Protein AF-A0A2M8DFV0-F1 (afdb_monomer_lite)

Structure (mmCIF, N/CA/C/O backbone):
data_AF-A0A2M8DFV0-F1
#
_entry.id   AF-A0A2M8DFV0-F1
#
loop_
_atom_site.group_PDB
_atom_site.id
_atom_site.type_symbol
_atom_site.label_atom_id
_atom_site.label_alt_id
_atom_site.label_comp_id
_atom_site.label_asym_id
_atom_site.label_entity_id
_atom_site.label_seq_id
_atom_site.pdbx_PDB_ins_code
_atom_site.Cartn_x
_atom_site.Cartn_y
_atom_site.Cartn_z
_atom_site.occupancy
_atom_site.B_iso_or_equiv
_atom_site.auth_seq_id
_atom_site.auth_comp_id
_atom_site.auth_asym_id
_atom_site.auth_atom_id
_atom_site.pdbx_PDB_model_num
ATOM 1 N N . MET A 1 1 ? -47.650 -34.360 60.076 1.00 47.91 1 MET A N 1
ATOM 2 C CA . MET A 1 1 ? -46.659 -34.089 59.014 1.00 47.91 1 MET A CA 1
ATOM 3 C C . MET A 1 1 ? -45.502 -33.328 59.645 1.00 47.91 1 MET A C 1
ATOM 5 O O . MET A 1 1 ? -45.655 -32.151 59.934 1.00 47.91 1 MET A O 1
ATOM 9 N N . ARG A 1 2 ? -44.416 -34.024 60.010 1.00 47.44 2 ARG A N 1
ATOM 10 C CA . ARG A 1 2 ? -43.211 -33.407 60.589 1.00 47.44 2 ARG A CA 1
ATOM 11 C C . ARG A 1 2 ? -42.314 -32.962 59.439 1.00 47.44 2 ARG A C 1
ATOM 13 O O . ARG A 1 2 ? -41.934 -33.796 58.626 1.00 47.44 2 ARG A O 1
ATOM 20 N N . HIS A 1 3 ? -42.017 -31.669 59.382 1.00 53.94 3 HIS A N 1
ATOM 21 C CA . HIS A 1 3 ? -40.906 -31.151 58.595 1.00 53.94 3 HIS A CA 1
ATOM 22 C C . HIS A 1 3 ? -39.616 -31.738 59.172 1.00 53.94 3 HIS A C 1
ATOM 24 O O . HIS A 1 3 ? -39.349 -31.566 60.360 1.00 53.94 3 HIS A O 1
ATOM 30 N N . ASP A 1 4 ? -38.867 -32.462 58.348 1.00 62.72 4 ASP A N 1
ATOM 31 C CA . ASP A 1 4 ? -37.503 -32.885 58.644 1.00 62.72 4 ASP A CA 1
ATOM 32 C C . ASP A 1 4 ? -36.550 -31.735 58.254 1.00 62.72 4 ASP A C 1
ATOM 34 O O . ASP A 1 4 ? -36.502 -31.377 57.073 1.00 62.72 4 ASP A O 1
ATOM 38 N N . PRO A 1 5 ? -35.854 -31.085 59.206 1.00 63.03 5 PRO A N 1
ATOM 39 C CA . PRO A 1 5 ? -34.977 -29.951 58.924 1.00 63.03 5 PRO A CA 1
ATOM 40 C C . PRO A 1 5 ? -33.550 -30.353 58.501 1.00 63.03 5 PRO A C 1
ATOM 42 O O . PRO A 1 5 ? -32.685 -29.482 58.444 1.00 63.03 5 PRO A O 1
ATOM 45 N N . ALA A 1 6 ? -33.274 -31.632 58.212 1.00 64.00 6 ALA A N 1
ATOM 46 C CA . ALA A 1 6 ? -31.910 -32.125 57.984 1.00 64.00 6 ALA A CA 1
ATOM 47 C C . ALA A 1 6 ? -31.660 -32.774 56.608 1.00 64.00 6 ALA A C 1
ATOM 49 O O . ALA A 1 6 ? -30.707 -33.539 56.461 1.00 64.00 6 ALA A O 1
ATOM 50 N N . ALA A 1 7 ? -32.457 -32.474 55.579 1.00 62.31 7 ALA A N 1
ATOM 51 C CA . ALA A 1 7 ? -32.095 -32.875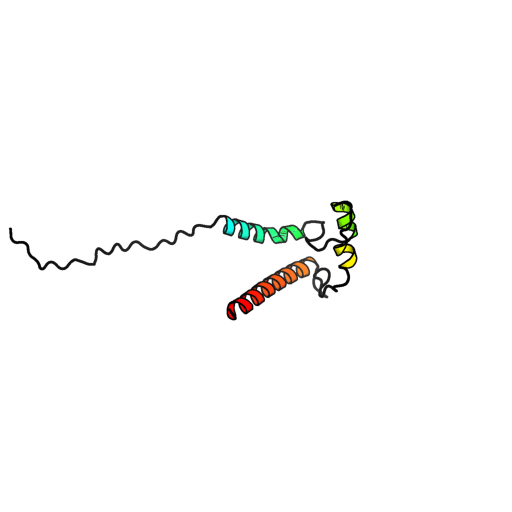 54.220 1.00 62.31 7 ALA A CA 1
ATOM 52 C C . ALA A 1 7 ? -30.985 -31.941 53.688 1.00 62.31 7 ALA A C 1
ATOM 54 O O . ALA A 1 7 ? -31.244 -30.747 53.514 1.00 62.31 7 ALA A O 1
ATOM 55 N N . PRO A 1 8 ? -29.752 -32.426 53.431 1.00 65.06 8 PRO A N 1
ATOM 56 C CA . PRO A 1 8 ? -28.719 -31.593 52.831 1.00 65.06 8 PRO A CA 1
ATOM 57 C C . PRO A 1 8 ? -29.185 -31.148 51.442 1.00 65.06 8 PRO A C 1
ATOM 59 O O . PRO A 1 8 ? -29.601 -31.973 50.625 1.00 65.06 8 PRO A O 1
ATOM 62 N N . VAL A 1 9 ? -29.122 -29.840 51.176 1.00 65.62 9 VAL A N 1
ATOM 63 C CA . VAL A 1 9 ? -29.308 -29.279 49.833 1.00 65.62 9 VAL A CA 1
ATOM 64 C C . VAL A 1 9 ? -28.305 -29.974 48.914 1.00 65.62 9 VAL A C 1
ATOM 66 O O . VAL A 1 9 ? -27.095 -29.816 49.072 1.00 65.62 9 VAL A O 1
ATOM 69 N N . ARG A 1 10 ? -28.804 -30.813 48.005 1.00 66.44 10 ARG A N 1
ATOM 70 C CA . ARG A 1 10 ? -27.984 -31.603 47.088 1.00 66.44 10 ARG A CA 1
ATOM 71 C C . ARG A 1 10 ? -27.393 -30.640 46.052 1.00 66.44 10 ARG A C 1
ATOM 73 O O . ARG A 1 10 ? -28.073 -30.224 45.126 1.00 66.44 10 ARG A O 1
ATOM 80 N N . LEU A 1 11 ? -26.135 -30.243 46.245 1.00 63.06 11 LEU A N 1
ATOM 81 C CA . LEU A 1 11 ? -25.405 -29.312 45.366 1.00 63.06 11 LEU A CA 1
ATOM 82 C C . LEU A 1 11 ? -25.071 -29.904 43.979 1.00 63.06 11 LEU A C 1
ATOM 84 O O . LEU A 1 11 ? -24.455 -29.224 43.163 1.00 63.06 11 LEU A O 1
ATOM 88 N N . ASP A 1 12 ? -25.504 -31.136 43.698 1.00 61.97 12 ASP A N 1
ATOM 89 C CA . ASP A 1 12 ? -25.316 -31.810 42.407 1.00 61.97 12 ASP A CA 1
ATOM 90 C C . ASP A 1 12 ? -26.264 -31.301 41.307 1.00 61.97 12 ASP A C 1
ATOM 92 O O . ASP A 1 12 ? -26.089 -31.641 40.141 1.00 61.97 12 ASP A O 1
ATOM 96 N N . ASP A 1 13 ? -27.219 -30.429 41.646 1.00 61.25 13 ASP A N 1
ATOM 97 C CA . ASP A 1 13 ? -28.067 -29.732 40.668 1.00 61.25 13 ASP A CA 1
ATOM 98 C C . ASP A 1 13 ? -27.402 -28.460 40.105 1.00 61.25 13 ASP A C 1
ATOM 100 O O . ASP A 1 13 ? -28.058 -27.622 39.478 1.00 61.25 13 ASP A O 1
ATOM 104 N N . ALA A 1 14 ? -26.093 -28.282 40.320 1.00 65.12 14 ALA A N 1
ATOM 105 C CA . ALA A 1 14 ? -25.322 -27.231 39.674 1.00 65.12 14 ALA A CA 1
ATOM 106 C C . ALA A 1 14 ? -25.275 -27.498 38.164 1.00 65.12 14 ALA A C 1
ATOM 108 O O . ALA A 1 14 ? -24.372 -28.169 37.682 1.00 65.12 14 ALA A O 1
ATOM 109 N N . ASP A 1 15 ? -26.264 -26.975 37.438 1.00 65.88 15 ASP A N 1
ATOM 110 C CA . ASP A 1 15 ? -26.419 -26.967 35.981 1.00 65.88 15 ASP A CA 1
ATOM 111 C C . ASP A 1 15 ? -25.056 -26.896 35.262 1.00 65.88 15 ASP A C 1
ATOM 113 O O . ASP A 1 15 ? -24.485 -25.825 35.040 1.00 65.88 15 ASP A O 1
ATOM 117 N N . HIS A 1 16 ? -24.493 -28.061 34.928 1.00 66.88 16 HIS A N 1
ATOM 118 C CA . HIS A 1 16 ? -23.242 -28.193 34.188 1.00 66.88 16 HIS A CA 1
ATOM 119 C C . HIS A 1 16 ? -23.533 -27.966 32.707 1.00 66.88 16 HIS A C 1
ATOM 121 O O . HIS A 1 16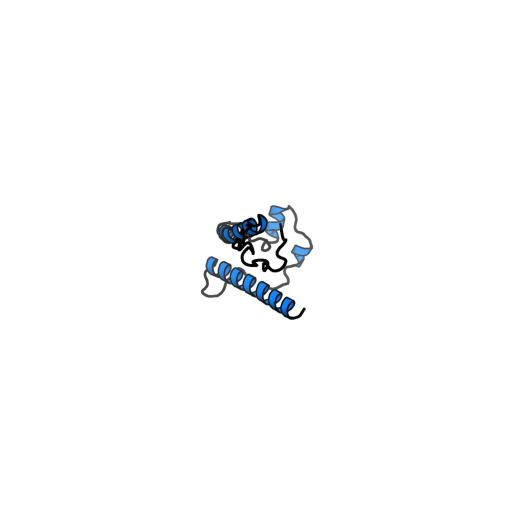 ? -23.375 -28.865 31.878 1.00 66.88 16 HIS A O 1
ATOM 127 N N . ARG A 1 17 ? -23.986 -26.761 32.341 1.00 72.75 17 ARG A N 1
ATOM 128 C CA . ARG A 1 17 ? -24.067 -26.421 30.921 1.00 72.75 17 ARG A CA 1
ATOM 129 C C . ARG A 1 17 ? -22.652 -26.268 30.390 1.00 72.75 17 ARG A C 1
ATOM 131 O O . ARG A 1 17 ? -21.921 -25.402 30.876 1.00 72.75 17 ARG A O 1
ATOM 138 N N . PRO A 1 18 ? -22.248 -27.061 29.386 1.00 71.88 18 PRO A N 1
ATOM 139 C CA . PRO A 1 18 ? -20.964 -26.857 28.745 1.00 71.88 18 PRO A CA 1
ATOM 140 C C . PRO A 1 18 ? -20.900 -25.425 28.211 1.00 71.88 18 PRO A C 1
ATOM 142 O O . PRO A 1 18 ? -21.795 -24.954 27.503 1.00 71.88 18 PRO A O 1
ATOM 145 N N . PHE A 1 19 ? -19.830 -24.716 28.566 1.00 69.25 19 PHE A N 1
ATOM 146 C CA . PHE A 1 19 ? -19.537 -23.409 28.000 1.00 69.25 19 PHE A CA 1
ATOM 147 C C . PHE A 1 19 ? -19.283 -23.615 26.502 1.00 69.25 19 PHE A C 1
ATOM 149 O O . PHE A 1 19 ? -18.228 -24.099 26.098 1.00 69.25 19 PHE A O 1
ATOM 156 N N . HIS A 1 20 ? -20.266 -23.296 25.663 1.00 66.38 20 HIS A N 1
ATOM 157 C CA . HIS A 1 20 ? -20.094 -23.250 24.216 1.00 66.38 20 HIS A CA 1
ATOM 158 C C . HIS A 1 20 ? -19.721 -21.817 23.831 1.00 66.38 20 HIS A C 1
ATOM 160 O O . HIS A 1 20 ? -20.621 -20.983 23.679 1.00 66.38 20 HIS A O 1
ATOM 166 N N . PRO A 1 21 ? -18.427 -21.477 23.669 1.00 66.12 21 PRO A N 1
ATOM 167 C CA . PRO A 1 21 ? -18.057 -20.177 23.140 1.00 66.12 21 PRO A CA 1
ATOM 168 C C . PRO A 1 21 ? -18.558 -20.104 21.696 1.00 66.12 21 PRO A C 1
ATOM 170 O O . PRO A 1 21 ? -17.935 -20.620 20.769 1.00 66.12 21 PRO A O 1
ATOM 173 N N . ARG A 1 22 ? -19.717 -19.470 21.486 1.00 69.00 22 ARG A N 1
ATOM 174 C CA . ARG A 1 22 ? -20.156 -19.094 20.143 1.00 69.00 22 ARG A CA 1
ATOM 175 C C . ARG A 1 22 ? -19.134 -18.089 19.629 1.00 69.00 22 ARG A C 1
ATOM 177 O O . ARG A 1 22 ? -19.150 -16.934 20.051 1.00 69.00 22 ARG A O 1
ATOM 184 N N . ARG A 1 23 ? -18.242 -18.517 18.732 1.00 65.94 23 ARG A N 1
ATOM 185 C CA . ARG A 1 23 ? -17.387 -17.597 17.977 1.00 65.94 23 ARG A CA 1
ATOM 186 C C . ARG A 1 23 ? -18.299 -16.744 17.102 1.00 65.94 23 ARG A C 1
ATOM 188 O O . ARG A 1 23 ? -18.657 -17.127 15.995 1.00 65.94 23 ARG A O 1
ATOM 195 N N . ARG A 1 24 ? -18.742 -15.605 17.633 1.00 74.50 24 ARG A N 1
ATOM 196 C CA . ARG A 1 24 ? -19.365 -14.559 16.830 1.00 74.50 24 ARG A CA 1
ATOM 197 C C . ARG A 1 24 ? -18.242 -13.972 15.986 1.00 74.50 24 ARG A C 1
ATOM 199 O O . ARG A 1 24 ? -17.421 -13.222 16.502 1.00 74.50 24 ARG A O 1
ATOM 206 N N . LEU A 1 25 ? -18.166 -14.378 14.722 1.00 69.94 25 LEU A N 1
ATOM 207 C CA . LEU A 1 25 ? -17.303 -13.715 13.753 1.00 69.94 25 LEU A CA 1
ATOM 208 C C . LEU A 1 25 ? -17.817 -12.282 13.627 1.00 69.94 25 LEU A C 1
ATOM 210 O O . LEU A 1 25 ? -18.926 -12.050 13.145 1.00 69.94 25 LEU A O 1
ATOM 214 N N . HIS A 1 26 ? -17.059 -11.330 14.166 1.00 85.06 26 HIS A N 1
ATOM 215 C CA . HIS A 1 26 ? -17.413 -9.927 14.061 1.00 85.06 26 HIS A CA 1
ATOM 216 C C . HIS A 1 26 ? -17.280 -9.532 12.583 1.00 85.06 26 HIS A C 1
ATOM 218 O O . HIS A 1 26 ? -16.248 -9.837 11.981 1.00 85.06 26 HIS A O 1
ATOM 224 N N . PRO A 1 27 ? -18.275 -8.865 11.975 1.00 90.06 27 PRO A N 1
ATOM 225 C CA . PRO A 1 27 ? -18.253 -8.553 10.543 1.00 90.06 27 PRO A CA 1
ATOM 226 C C . PRO A 1 27 ? -17.002 -7.761 10.137 1.00 90.06 27 PRO A C 1
ATOM 228 O O . PRO A 1 27 ? -16.458 -7.984 9.063 1.00 90.06 27 PRO A O 1
ATOM 231 N N . LEU A 1 28 ? -16.486 -6.908 11.030 1.00 90.00 28 LEU A N 1
ATOM 232 C CA . LEU A 1 28 ? -15.214 -6.206 10.817 1.00 90.00 28 LEU A CA 1
ATOM 233 C C . LEU A 1 28 ? -14.005 -7.149 10.769 1.00 90.00 28 LEU A C 1
ATOM 235 O O . LEU A 1 28 ? -13.116 -6.940 9.956 1.00 90.00 28 LEU A O 1
ATOM 239 N N . THR A 1 29 ? -13.953 -8.179 11.618 1.00 89.56 29 THR A N 1
ATOM 240 C CA . THR A 1 29 ? -12.845 -9.146 11.610 1.00 89.56 29 THR A CA 1
ATOM 241 C C . THR A 1 29 ? -12.832 -9.920 10.300 1.00 89.56 29 THR A C 1
ATOM 243 O O . THR A 1 29 ? -11.793 -10.001 9.656 1.00 89.56 29 THR A O 1
ATOM 246 N N . LEU A 1 30 ? -14.003 -10.392 9.862 1.00 93.19 30 LEU A N 1
ATOM 247 C CA . LEU A 1 30 ? -14.144 -11.066 8.574 1.00 93.19 30 LEU A CA 1
ATOM 248 C C . LEU A 1 30 ? -13.746 -10.145 7.409 1.00 93.19 30 LEU A C 1
ATOM 250 O O . LEU A 1 30 ? -13.017 -10.564 6.516 1.00 93.19 30 LEU A O 1
ATOM 254 N N . LEU A 1 31 ? -14.184 -8.882 7.430 1.00 94.50 31 LEU A N 1
ATOM 255 C CA . LEU A 1 31 ? -13.824 -7.891 6.413 1.00 94.50 31 LEU A CA 1
ATOM 256 C C . LEU A 1 31 ? -12.305 -7.689 6.323 1.00 94.50 31 LEU A C 1
ATOM 258 O O . LEU A 1 31 ? -11.758 -7.672 5.224 1.00 94.50 31 LEU A O 1
ATOM 262 N N . LEU A 1 32 ? -11.628 -7.545 7.465 1.00 91.88 32 LEU A N 1
ATOM 263 C CA . LEU A 1 32 ? -10.179 -7.341 7.514 1.00 91.88 32 LEU A CA 1
ATOM 264 C C . LEU A 1 32 ? -9.408 -8.570 7.021 1.00 91.88 32 LEU A C 1
ATOM 266 O O . LEU A 1 32 ? -8.431 -8.413 6.295 1.00 91.88 32 LEU A O 1
ATOM 270 N N . GLU A 1 33 ? -9.852 -9.779 7.367 1.00 90.50 33 GLU A N 1
ATOM 271 C CA . GLU A 1 33 ? -9.247 -11.026 6.878 1.00 90.50 33 GLU A CA 1
ATOM 272 C C . GLU A 1 33 ? -9.379 -11.160 5.357 1.00 90.50 33 GLU A C 1
ATOM 274 O O . GLU A 1 33 ? -8.404 -11.479 4.674 1.00 90.50 33 GLU A O 1
ATOM 279 N N . VAL A 1 34 ? -10.560 -10.857 4.811 1.00 94.19 34 VAL A N 1
ATOM 280 C CA . VAL A 1 34 ? -10.799 -10.874 3.361 1.00 94.19 34 VAL A CA 1
ATOM 281 C C . VAL A 1 34 ? -9.961 -9.808 2.655 1.00 94.19 34 VAL A C 1
ATOM 283 O O . VAL A 1 34 ? -9.309 -10.111 1.658 1.00 94.19 34 VAL A O 1
ATOM 286 N N . ALA A 1 35 ? -9.927 -8.578 3.174 1.00 90.38 35 ALA A N 1
ATOM 287 C CA . ALA A 1 35 ? -9.104 -7.508 2.613 1.00 90.38 35 ALA A CA 1
ATOM 288 C C . ALA A 1 35 ? -7.615 -7.889 2.613 1.00 90.38 35 ALA A C 1
ATOM 290 O O . ALA A 1 35 ? -6.936 -7.717 1.601 1.00 90.38 35 ALA A O 1
ATOM 291 N N . LEU A 1 36 ? -7.126 -8.485 3.706 1.00 89.06 36 LEU A N 1
ATOM 292 C CA . LEU A 1 36 ? -5.753 -8.971 3.805 1.00 89.06 36 LEU A CA 1
ATOM 293 C C . LEU A 1 36 ? -5.462 -10.044 2.747 1.00 89.06 36 LEU A C 1
ATOM 295 O O . LEU A 1 36 ? -4.465 -9.931 2.036 1.00 89.06 36 LEU A O 1
ATOM 299 N N . ALA A 1 37 ? -6.346 -11.032 2.591 1.00 90.06 37 ALA A N 1
ATOM 300 C CA . ALA A 1 37 ? -6.199 -12.090 1.590 1.00 90.06 37 ALA A CA 1
ATOM 301 C C . ALA A 1 37 ? -6.218 -11.565 0.143 1.00 90.06 37 ALA A C 1
ATOM 303 O O . ALA A 1 37 ? -5.573 -12.147 -0.728 1.00 90.06 37 ALA A O 1
ATOM 304 N N . LEU A 1 38 ? -6.923 -10.459 -0.113 1.00 91.44 38 LEU A N 1
ATOM 305 C CA . LEU A 1 38 ? -6.989 -9.813 -1.426 1.00 91.44 38 LEU A CA 1
ATOM 306 C C . LEU A 1 38 ? -5.814 -8.867 -1.711 1.00 91.44 38 LEU A C 1
ATOM 308 O O . LEU A 1 38 ? -5.570 -8.559 -2.873 1.00 91.44 38 LEU A O 1
ATOM 312 N N . THR A 1 39 ? -5.050 -8.449 -0.699 1.00 87.81 39 THR A N 1
ATOM 313 C CA . THR A 1 39 ? -3.862 -7.582 -0.850 1.00 87.81 39 THR A CA 1
ATOM 314 C C . THR A 1 39 ? -2.928 -7.974 -2.013 1.00 87.81 39 THR A C 1
ATOM 316 O O . THR A 1 39 ? -2.602 -7.096 -2.813 1.00 87.81 39 THR A O 1
ATOM 319 N N . PRO A 1 40 ? -2.508 -9.249 -2.192 1.00 86.75 40 PRO A N 1
ATOM 320 C CA . PRO A 1 40 ? -1.594 -9.617 -3.277 1.00 86.75 40 PRO A CA 1
ATOM 321 C C . PRO A 1 40 ? -2.204 -9.498 -4.681 1.00 86.75 40 PRO A C 1
ATOM 323 O O . PRO A 1 40 ? -1.451 -9.445 -5.649 1.00 86.75 40 PRO A O 1
ATOM 326 N N . VAL A 1 41 ? -3.533 -9.402 -4.827 1.00 89.44 41 VAL A N 1
ATOM 327 C CA . VAL A 1 41 ? -4.184 -9.181 -6.136 1.00 89.44 41 VAL A CA 1
ATOM 328 C C . VAL A 1 41 ? -3.743 -7.848 -6.751 1.00 89.44 41 VAL A C 1
ATOM 330 O O . VAL A 1 41 ? -3.662 -7.732 -7.972 1.00 89.44 41 VAL A O 1
ATOM 333 N N . GLY A 1 42 ? -3.370 -6.870 -5.918 1.00 84.69 42 GLY A N 1
ATOM 334 C CA . GLY A 1 42 ? -2.811 -5.596 -6.369 1.00 84.69 42 GLY A CA 1
ATOM 335 C C . GLY A 1 42 ? -1.525 -5.730 -7.193 1.00 84.69 42 GLY A C 1
ATOM 336 O O . GLY A 1 42 ? -1.268 -4.866 -8.021 1.00 84.69 42 GLY A O 1
ATOM 337 N N . LEU A 1 43 ? -0.766 -6.827 -7.060 1.00 86.31 43 LEU A N 1
ATOM 338 C CA . LEU A 1 43 ? 0.437 -7.083 -7.871 1.00 86.31 43 LEU A CA 1
ATOM 339 C C . LEU A 1 43 ? 0.138 -7.276 -9.364 1.00 86.31 43 LEU A C 1
ATOM 341 O O . LEU A 1 43 ? 1.042 -7.191 -10.188 1.00 86.31 43 LEU A O 1
ATOM 345 N N . LEU A 1 44 ? -1.117 -7.568 -9.712 1.00 87.56 44 LEU A N 1
ATOM 346 C CA . LEU A 1 44 ? -1.563 -7.697 -11.098 1.00 87.56 44 LEU A CA 1
ATOM 347 C C . LEU A 1 44 ? -1.995 -6.352 -11.699 1.00 87.56 44 LEU A C 1
ATOM 349 O O . LEU A 1 44 ? -2.257 -6.276 -12.900 1.00 87.56 44 LEU A O 1
ATOM 353 N N . ALA A 1 45 ? -2.111 -5.300 -10.885 1.00 85.62 45 ALA A N 1
ATOM 354 C CA . ALA A 1 45 ? -2.468 -3.977 -11.366 1.00 85.62 45 ALA A CA 1
ATOM 355 C C . ALA A 1 45 ? -1.266 -3.331 -12.069 1.00 85.62 45 ALA A C 1
ATOM 357 O O . ALA A 1 45 ? -0.157 -3.330 -11.550 1.00 85.62 45 ALA A O 1
ATOM 358 N N . GLY A 1 46 ? -1.495 -2.738 -13.242 1.00 81.38 46 GLY A N 1
ATOM 359 C CA . GLY A 1 46 ? -0.452 -2.018 -13.985 1.00 81.38 46 GLY A CA 1
ATOM 360 C C . GLY A 1 46 ? -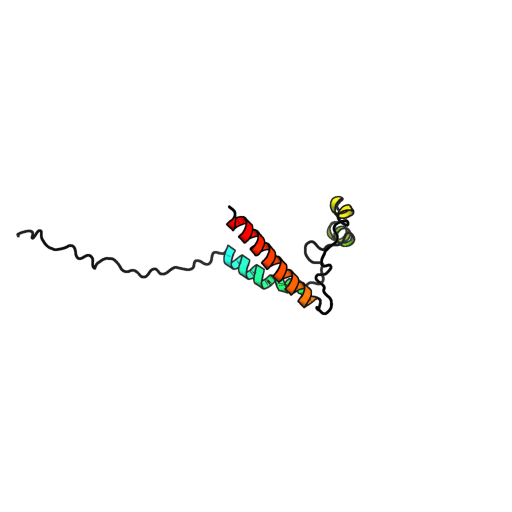0.200 -0.583 -13.507 1.00 81.38 46 GLY A C 1
ATOM 361 O O . GLY A 1 46 ? 0.559 0.136 -14.148 1.00 81.38 46 GLY A O 1
ATOM 362 N N . GLY A 1 47 ? -0.883 -0.132 -12.451 1.00 81.56 47 GLY A N 1
ATOM 363 C CA . GLY A 1 47 ? -0.711 1.206 -11.881 1.00 81.56 47 GLY A CA 1
ATOM 364 C C . GLY A 1 47 ? 0.300 1.219 -10.736 1.00 81.56 47 GLY A C 1
ATOM 365 O O . GLY A 1 47 ? 0.533 0.186 -10.111 1.00 81.56 47 GLY A O 1
ATOM 366 N N . ALA A 1 48 ? 0.858 2.395 -10.438 1.00 82.94 48 ALA A N 1
ATOM 367 C CA . ALA A 1 48 ? 1.735 2.583 -9.287 1.00 82.94 48 ALA A CA 1
ATOM 368 C C . ALA A 1 48 ? 1.026 2.226 -7.970 1.00 82.94 48 ALA A C 1
ATOM 370 O O . ALA A 1 48 ? -0.189 2.421 -7.816 1.00 82.94 48 ALA A O 1
ATOM 371 N N . ALA A 1 49 ? 1.799 1.712 -7.012 1.00 83.75 49 ALA A N 1
ATOM 372 C CA . ALA A 1 49 ? 1.298 1.413 -5.684 1.00 83.75 49 ALA A CA 1
ATOM 373 C C . ALA A 1 49 ? 0.807 2.689 -4.987 1.00 83.75 49 ALA A C 1
ATOM 375 O O . ALA A 1 49 ? 1.273 3.803 -5.243 1.00 83.75 49 ALA A O 1
ATOM 376 N N . TRP A 1 50 ? -0.149 2.523 -4.072 1.00 81.00 50 TRP A N 1
ATOM 377 C CA . TRP A 1 50 ? -0.632 3.636 -3.266 1.00 81.00 50 TRP A CA 1
ATOM 378 C C . TRP A 1 50 ? 0.524 4.272 -2.489 1.00 81.00 50 TRP A C 1
ATOM 380 O O . TRP A 1 50 ? 1.155 3.620 -1.664 1.00 81.00 50 TRP A O 1
ATOM 390 N N . GLY A 1 51 ? 0.769 5.557 -2.735 1.00 82.19 51 GLY A N 1
ATOM 391 C CA . GLY A 1 51 ? 1.838 6.330 -2.104 1.00 82.19 51 GLY A CA 1
ATOM 392 C C . GLY A 1 51 ? 3.138 6.404 -2.907 1.00 82.19 51 GLY A C 1
ATOM 393 O O . GLY A 1 51 ? 3.997 7.197 -2.538 1.00 82.19 51 GLY A O 1
ATOM 394 N N . GLU A 1 52 ? 3.261 5.664 -4.012 1.00 82.00 52 GLU A N 1
ATOM 395 C CA . GLU A 1 52 ? 4.453 5.651 -4.880 1.00 82.00 52 GLU A CA 1
ATOM 396 C C . GLU A 1 52 ? 4.265 6.438 -6.179 1.00 82.00 52 GLU A C 1
ATOM 398 O O . GLU A 1 52 ? 4.978 6.236 -7.157 1.00 82.00 52 GLU A O 1
ATOM 403 N N . TRP A 1 53 ? 3.286 7.338 -6.210 1.00 87.25 53 TRP A N 1
ATOM 404 C CA . TRP A 1 53 ? 2.994 8.097 -7.417 1.00 87.25 53 TRP A CA 1
ATOM 405 C C . TRP A 1 53 ? 4.056 9.144 -7.718 1.00 87.25 53 TRP A C 1
ATOM 407 O O . TRP A 1 53 ? 4.432 9.949 -6.858 1.00 87.25 53 TRP A O 1
ATOM 417 N N . GLU A 1 54 ? 4.453 9.215 -8.983 1.00 85.62 54 GLU A N 1
ATOM 418 C CA . GLU A 1 54 ? 5.345 10.270 -9.447 1.00 85.62 54 GLU A CA 1
ATOM 419 C C . GLU A 1 54 ? 4.610 11.606 -9.627 1.00 85.62 54 GLU A C 1
ATOM 421 O O . GLU A 1 54 ? 3.392 11.680 -9.820 1.00 85.62 54 GLU A O 1
ATOM 426 N N . VAL A 1 55 ? 5.376 12.699 -9.661 1.00 89.25 55 VAL A N 1
ATOM 427 C CA . VAL A 1 55 ? 4.874 14.057 -9.934 1.00 89.25 55 VAL A CA 1
ATOM 428 C C . VAL A 1 55 ? 4.014 14.109 -11.207 1.00 89.25 55 VAL A C 1
ATOM 430 O O . VAL A 1 55 ? 2.964 14.757 -11.223 1.00 89.25 55 VAL A O 1
ATOM 433 N N . ALA A 1 56 ? 4.428 13.401 -12.262 1.00 89.69 56 ALA A N 1
ATOM 434 C CA . ALA A 1 56 ? 3.688 13.325 -13.519 1.00 89.69 56 ALA A CA 1
ATOM 435 C C . ALA A 1 56 ? 2.338 12.601 -13.370 1.00 89.69 56 ALA A C 1
ATOM 437 O O . ALA A 1 56 ? 1.363 12.952 -14.039 1.00 89.69 56 ALA A O 1
ATOM 438 N N . GLU A 1 57 ? 2.248 11.620 -12.471 1.00 89.12 57 GLU A N 1
ATOM 439 C CA . GLU A 1 57 ? 1.011 10.885 -12.223 1.00 89.12 57 GLU A CA 1
ATOM 440 C C . GLU A 1 57 ? -0.009 11.726 -11.463 1.00 89.12 57 GLU A C 1
ATOM 442 O O . GLU A 1 57 ? -1.187 11.697 -11.812 1.00 89.12 57 GLU A O 1
ATOM 447 N N . PHE A 1 58 ? 0.427 12.546 -10.503 1.00 90.75 58 PHE A N 1
ATOM 448 C CA . PHE A 1 58 ? -0.454 13.529 -9.862 1.00 90.75 58 PHE A CA 1
ATOM 449 C C . PHE A 1 58 ? -1.037 14.506 -10.884 1.00 90.75 58 PHE A C 1
ATOM 451 O O . PHE A 1 58 ? -2.252 14.706 -10.926 1.00 90.75 58 PHE A O 1
ATOM 458 N N . GLN A 1 59 ? -0.198 15.043 -11.775 1.00 92.56 59 GLN A N 1
ATOM 459 C CA . GLN A 1 59 ? -0.662 15.923 -12.847 1.00 92.56 59 GLN A CA 1
ATOM 460 C C . GLN A 1 59 ? -1.711 15.235 -13.737 1.00 92.56 59 GLN A C 1
ATOM 462 O O . GLN A 1 59 ? -2.700 15.862 -14.110 1.00 92.56 59 GLN A O 1
ATOM 467 N N . ARG A 1 60 ? -1.527 13.945 -14.046 1.00 92.56 60 ARG A N 1
ATOM 468 C CA . ARG A 1 60 ? -2.454 13.146 -14.862 1.00 92.56 60 ARG A CA 1
ATOM 469 C C . ARG A 1 60 ? -3.763 12.808 -14.136 1.00 92.56 60 ARG A C 1
ATOM 471 O O . ARG A 1 60 ? -4.814 12.845 -14.763 1.00 92.56 60 ARG A O 1
ATOM 478 N N . MET A 1 61 ? -3.705 12.456 -12.851 1.00 91.31 61 MET A N 1
ATOM 479 C CA . MET A 1 61 ? -4.866 11.988 -12.079 1.00 91.31 61 MET A CA 1
ATOM 480 C C . MET A 1 61 ? -5.753 13.126 -11.576 1.00 91.31 61 MET A C 1
ATOM 482 O O . MET A 1 61 ? -6.975 13.006 -11.615 1.00 91.31 61 MET A O 1
ATOM 486 N N . VAL A 1 62 ? -5.150 14.210 -11.078 1.00 92.25 62 VAL A N 1
ATOM 487 C CA . VAL A 1 62 ? -5.883 15.306 -10.417 1.00 92.25 62 VAL A CA 1
ATOM 488 C C . VAL A 1 62 ? -5.725 16.660 -11.113 1.00 92.25 62 VAL A C 1
ATOM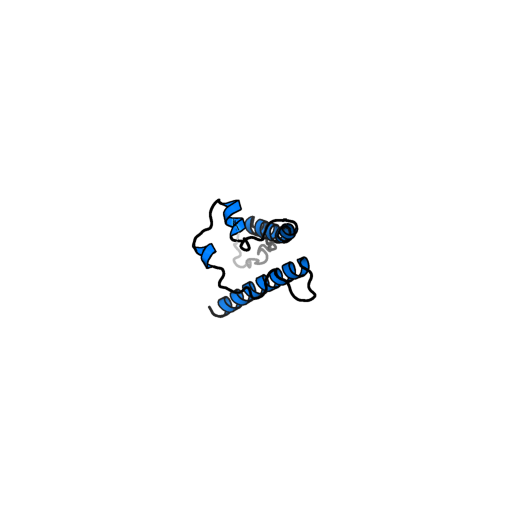 490 O O . VAL A 1 62 ? -6.342 17.635 -10.694 1.00 92.25 62 VAL A O 1
ATOM 493 N N . GLY A 1 63 ? -4.931 16.745 -12.187 1.00 94.56 63 GLY A N 1
ATOM 494 C CA . GLY A 1 63 ? -4.801 17.950 -13.018 1.00 94.56 63 GLY A CA 1
ATOM 495 C C . GLY A 1 63 ? -3.820 19.005 -12.498 1.00 94.56 63 GLY A C 1
ATOM 496 O O . GLY A 1 63 ? -3.625 20.030 -13.151 1.00 94.56 63 GLY A O 1
ATOM 497 N N . PHE A 1 64 ? -3.184 18.779 -11.347 1.00 93.06 64 PHE A N 1
ATOM 498 C CA . PHE A 1 64 ? -2.150 19.653 -10.792 1.00 93.06 64 PHE A CA 1
ATOM 499 C C . PHE A 1 64 ? -1.195 18.876 -9.877 1.00 93.06 64 PHE A C 1
ATOM 501 O O . PHE A 1 64 ? -1.520 17.791 -9.397 1.00 93.06 64 PHE A O 1
ATOM 508 N N . VAL A 1 65 ? -0.030 19.457 -9.581 1.00 91.75 65 VAL A N 1
ATOM 509 C CA . VAL A 1 65 ? 0.926 18.902 -8.612 1.00 91.75 65 VAL A CA 1
ATOM 510 C C . VAL A 1 65 ? 0.844 19.677 -7.290 1.00 91.75 65 VAL A C 1
ATOM 512 O O . VAL A 1 65 ? 1.186 20.867 -7.263 1.00 91.75 65 VAL A O 1
ATOM 515 N N . PRO A 1 66 ? 0.437 19.037 -6.176 1.00 89.12 66 PRO A N 1
ATOM 516 C CA . PRO A 1 66 ? 0.451 19.659 -4.855 1.00 89.12 66 PRO A CA 1
ATOM 517 C C . PRO A 1 66 ? 1.846 20.166 -4.463 1.00 89.12 66 PRO A C 1
ATOM 519 O O . PRO A 1 66 ? 2.859 19.507 -4.702 1.00 89.12 66 PRO A O 1
ATOM 522 N N . ALA A 1 67 ? 1.909 21.330 -3.808 1.00 88.19 67 ALA A N 1
ATOM 523 C CA . ALA A 1 67 ? 3.178 21.986 -3.487 1.00 88.19 67 ALA A CA 1
ATOM 524 C C . ALA A 1 67 ? 4.116 21.124 -2.625 1.00 88.19 67 ALA A C 1
ATOM 526 O O . ALA A 1 67 ? 5.313 21.113 -2.886 1.00 88.19 67 ALA A O 1
ATOM 527 N N . GLY A 1 68 ? 3.570 20.373 -1.661 1.00 85.94 68 GLY A N 1
ATOM 528 C CA . GLY A 1 68 ? 4.355 19.476 -0.808 1.00 85.94 68 GLY A CA 1
ATOM 529 C C . GLY A 1 68 ? 4.991 18.311 -1.568 1.00 85.94 68 GLY A C 1
ATOM 530 O O . GLY A 1 68 ? 6.076 17.876 -1.211 1.00 85.94 68 GLY A O 1
ATOM 531 N N . ILE A 1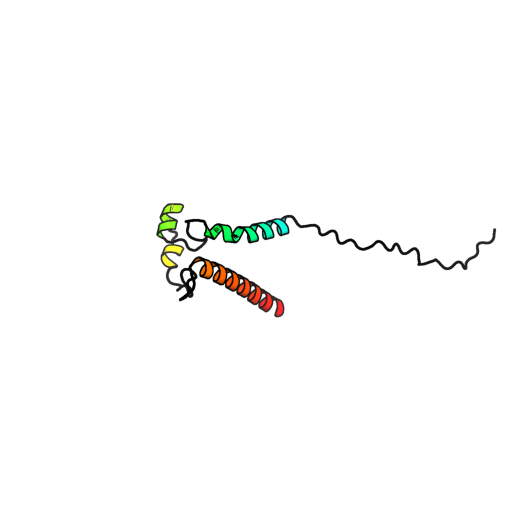 69 ? 4.369 17.850 -2.656 1.00 86.50 69 ILE A N 1
ATOM 532 C CA . ILE A 1 69 ? 4.906 16.760 -3.484 1.00 86.50 69 ILE A CA 1
ATOM 533 C C . ILE A 1 69 ? 6.050 17.267 -4.361 1.00 86.50 69 ILE A C 1
ATOM 535 O O . ILE A 1 69 ? 7.054 16.579 -4.511 1.00 86.50 69 ILE A O 1
ATOM 539 N N . ARG A 1 70 ? 5.954 18.507 -4.868 1.00 81.62 70 ARG A N 1
ATOM 540 C CA . ARG A 1 70 ? 7.046 19.135 -5.636 1.00 81.62 70 ARG A CA 1
ATOM 541 C C . ARG A 1 70 ? 8.355 19.182 -4.858 1.00 81.62 70 ARG A C 1
ATOM 543 O O . ARG A 1 70 ? 9.418 19.093 -5.460 1.00 81.62 70 ARG A O 1
ATOM 550 N N . THR A 1 71 ? 8.277 19.353 -3.542 1.00 79.75 71 THR A N 1
ATOM 551 C CA . THR A 1 71 ? 9.454 19.458 -2.687 1.00 79.75 71 THR A CA 1
ATOM 552 C C . THR A 1 71 ? 9.815 18.156 -1.988 1.00 79.75 71 THR A C 1
ATOM 554 O O . THR A 1 71 ? 10.964 18.052 -1.598 1.00 79.75 71 THR A O 1
ATOM 557 N N . ALA A 1 72 ? 8.931 17.155 -1.869 1.00 71.94 72 ALA A N 1
ATOM 558 C CA . ALA A 1 72 ? 9.144 15.921 -1.090 1.00 71.94 72 ALA A CA 1
ATOM 559 C C . ALA A 1 72 ? 10.295 15.000 -1.557 1.00 71.94 72 ALA A C 1
ATOM 561 O O . ALA A 1 72 ? 10.654 14.071 -0.840 1.00 71.94 72 ALA A O 1
ATOM 562 N N . ALA A 1 73 ? 10.913 15.262 -2.711 1.00 64.56 73 ALA A N 1
ATOM 563 C CA . ALA A 1 73 ? 11.925 14.402 -3.337 1.00 64.56 73 ALA A CA 1
ATOM 564 C C . ALA A 1 73 ? 13.257 14.236 -2.563 1.00 64.56 73 ALA A C 1
ATOM 566 O O . ALA A 1 73 ? 14.170 13.582 -3.054 1.00 64.56 73 ALA A O 1
ATOM 567 N N . HIS A 1 74 ? 13.417 14.838 -1.381 1.00 68.44 74 HIS A N 1
ATOM 568 C CA . HIS A 1 74 ? 14.695 14.876 -0.656 1.00 68.44 74 HIS A CA 1
ATOM 569 C C . HIS A 1 74 ? 14.906 13.730 0.343 1.00 68.44 74 HIS A C 1
ATOM 571 O O . HIS A 1 74 ? 15.978 13.654 0.941 1.00 68.44 74 HIS A O 1
ATOM 577 N N . LEU A 1 75 ? 13.926 12.845 0.544 1.00 69.81 75 LEU A N 1
ATOM 578 C CA . LEU A 1 75 ? 14.098 11.674 1.405 1.00 69.81 75 LEU A CA 1
ATOM 579 C C . LEU A 1 75 ? 14.534 10.471 0.557 1.00 69.81 75 LEU A C 1
ATOM 581 O O . LEU A 1 75 ? 13.713 9.939 -0.191 1.00 69.81 75 LEU A O 1
ATOM 585 N N . PRO A 1 76 ? 15.804 10.031 0.641 1.00 72.38 76 PRO A N 1
ATOM 586 C CA . PRO A 1 76 ? 16.255 8.865 -0.104 1.00 72.38 76 PRO A CA 1
ATOM 587 C C . PRO A 1 76 ? 15.520 7.617 0.390 1.00 72.38 76 PRO A C 1
ATOM 589 O O . PRO A 1 76 ? 15.508 7.321 1.587 1.00 72.38 76 PRO A O 1
ATOM 592 N N . ALA A 1 77 ? 14.923 6.874 -0.541 1.00 78.50 77 ALA A N 1
ATOM 593 C CA . ALA A 1 77 ? 14.322 5.585 -0.241 1.00 78.50 77 ALA A CA 1
ATOM 594 C C . ALA A 1 77 ? 15.442 4.561 0.022 1.00 78.50 77 ALA A C 1
ATOM 596 O O . ALA A 1 77 ? 16.257 4.315 -0.869 1.00 78.50 77 ALA A O 1
ATOM 597 N N . PRO A 1 78 ? 15.509 3.942 1.216 1.00 77.25 78 PRO A N 1
ATOM 598 C CA . PRO A 1 78 ? 16.561 2.977 1.533 1.00 77.25 78 PRO A CA 1
ATOM 599 C C . PRO A 1 78 ? 16.470 1.693 0.693 1.00 77.25 78 PRO A C 1
ATOM 601 O O . PRO A 1 78 ? 17.452 0.962 0.601 1.00 77.25 78 PRO A O 1
ATOM 604 N N . LEU A 1 79 ? 15.308 1.410 0.093 1.00 79.50 79 LEU A N 1
ATOM 605 C CA . LEU A 1 79 ? 15.074 0.226 -0.729 1.00 79.50 79 LEU A CA 1
ATOM 606 C C . LEU A 1 79 ? 14.089 0.566 -1.860 1.00 79.50 79 LEU A C 1
ATOM 608 O O . LEU A 1 79 ? 12.898 0.273 -1.777 1.00 79.50 79 LEU A O 1
ATOM 612 N N . ALA A 1 80 ? 14.594 1.267 -2.879 1.00 80.56 80 ALA A N 1
ATOM 613 C CA . ALA A 1 80 ? 13.808 1.675 -4.041 1.00 80.56 80 ALA A CA 1
ATOM 614 C C . ALA A 1 80 ? 13.243 0.456 -4.794 1.00 80.56 80 ALA A C 1
ATOM 616 O O . ALA A 1 80 ? 13.905 -0.582 -4.921 1.00 80.56 80 ALA A O 1
ATOM 617 N N . ASP A 1 81 ? 11.996 0.580 -5.251 1.00 78.25 81 ASP A N 1
ATOM 618 C CA . ASP A 1 81 ? 11.248 -0.441 -6.000 1.00 78.25 81 ASP A CA 1
ATOM 619 C C . ASP A 1 81 ? 11.135 -1.805 -5.300 1.00 78.25 81 ASP A C 1
ATOM 621 O O . ASP A 1 81 ? 10.828 -2.822 -5.924 1.00 78.25 81 ASP A O 1
ATOM 625 N N . TYR A 1 82 ? 11.414 -1.855 -3.994 1.00 82.69 82 TYR A N 1
ATOM 626 C CA . TYR A 1 82 ? 11.467 -3.091 -3.213 1.00 82.69 82 TYR A CA 1
ATOM 627 C C . TYR A 1 82 ? 12.448 -4.133 -3.771 1.00 82.69 82 TYR A C 1
ATOM 629 O O . TYR A 1 82 ? 12.300 -5.334 -3.530 1.00 82.69 82 TYR A O 1
ATOM 637 N N . THR A 1 83 ? 13.456 -3.684 -4.523 1.00 78.88 83 THR A N 1
ATOM 638 C CA . THR A 1 83 ? 14.412 -4.566 -5.192 1.00 78.88 83 THR A CA 1
ATOM 639 C C . THR A 1 83 ? 15.679 -4.775 -4.370 1.00 78.88 83 THR A C 1
ATOM 641 O O . THR A 1 83 ? 16.152 -3.904 -3.641 1.00 78.88 83 THR A O 1
ATOM 644 N N . ALA A 1 84 ? 16.251 -5.969 -4.507 1.00 80.31 84 ALA A N 1
ATOM 645 C CA . ALA A 1 84 ? 17.573 -6.307 -4.007 1.00 80.31 84 ALA A CA 1
ATOM 646 C C . ALA A 1 84 ? 18.291 -7.178 -5.051 1.00 80.31 84 ALA A C 1
ATOM 648 O O . ALA A 1 84 ? 17.624 -7.897 -5.804 1.00 80.31 84 ALA A O 1
ATOM 649 N N . PRO A 1 85 ? 19.635 -7.155 -5.112 1.00 81.75 85 PRO A N 1
ATOM 650 C CA . PRO A 1 85 ? 20.380 -8.001 -6.037 1.00 81.75 85 PRO A CA 1
ATOM 651 C C . PRO A 1 85 ? 19.986 -9.477 -5.888 1.00 81.75 85 PRO A C 1
ATOM 653 O O . PRO A 1 85 ? 20.022 -10.029 -4.791 1.00 81.75 85 PRO A O 1
ATOM 656 N N . GLY A 1 86 ? 19.601 -10.116 -6.996 1.00 83.75 86 GLY A N 1
ATOM 657 C CA . GLY A 1 86 ? 19.194 -11.527 -7.016 1.00 83.75 86 GLY A CA 1
ATOM 658 C C . GLY A 1 86 ? 17.743 -11.806 -6.600 1.00 83.75 86 GLY A C 1
ATOM 659 O O . GLY A 1 86 ? 17.341 -12.968 -6.591 1.00 83.75 86 GLY A O 1
ATOM 660 N N . VAL A 1 87 ? 16.942 -10.779 -6.297 1.00 84.56 87 VAL A N 1
ATOM 661 C CA . VAL A 1 87 ? 15.520 -10.920 -5.949 1.00 84.56 87 VAL A CA 1
ATOM 662 C C . VAL A 1 87 ? 14.659 -10.388 -7.094 1.00 84.56 87 VAL A C 1
ATOM 664 O O . VAL A 1 87 ? 14.789 -9.237 -7.501 1.00 84.56 87 VAL A O 1
ATOM 667 N N . GLY A 1 88 ? 13.772 -11.231 -7.633 1.00 86.25 88 GLY A N 1
ATOM 668 C CA . GLY A 1 88 ? 12.832 -10.811 -8.676 1.00 86.25 88 GLY A CA 1
ATOM 669 C C . GLY A 1 88 ? 11.796 -9.800 -8.152 1.00 86.25 88 GLY A C 1
ATOM 670 O O . GLY A 1 88 ? 11.495 -9.827 -6.958 1.00 86.25 88 GLY A O 1
ATOM 671 N N . PRO A 1 89 ? 11.183 -8.964 -9.012 1.00 82.81 89 PRO A N 1
ATOM 672 C CA . PRO A 1 89 ? 10.304 -7.864 -8.584 1.00 82.81 89 PRO A CA 1
ATOM 673 C C . PRO A 1 89 ? 9.156 -8.299 -7.658 1.00 82.81 89 PRO A C 1
ATOM 675 O O . PRO A 1 89 ? 8.944 -7.719 -6.598 1.00 82.81 89 PRO A O 1
ATOM 678 N N . VAL A 1 90 ? 8.465 -9.392 -8.005 1.00 86.88 90 VAL A N 1
ATOM 679 C CA . VAL A 1 90 ? 7.360 -9.948 -7.199 1.00 86.88 90 VAL A CA 1
ATOM 680 C C . VAL A 1 90 ? 7.847 -10.436 -5.833 1.00 86.88 90 VAL A C 1
ATOM 682 O O . VAL A 1 90 ? 7.213 -10.181 -4.810 1.00 86.88 90 VAL A O 1
ATOM 685 N N . ALA A 1 91 ? 8.986 -11.132 -5.807 1.00 88.31 91 ALA A N 1
ATOM 686 C CA . ALA A 1 91 ? 9.566 -11.634 -4.568 1.00 88.31 91 ALA A CA 1
ATOM 687 C C . ALA A 1 91 ? 10.029 -10.478 -3.671 1.00 88.31 91 ALA A C 1
ATOM 689 O O . ALA A 1 91 ? 9.786 -10.516 -2.469 1.00 88.31 91 ALA A O 1
ATOM 690 N N . GLY A 1 92 ? 10.622 -9.435 -4.256 1.00 88.81 92 GLY A N 1
ATOM 691 C CA . GLY A 1 92 ? 11.030 -8.222 -3.549 1.00 88.81 92 GLY A CA 1
ATOM 692 C C . GLY A 1 92 ? 9.848 -7.543 -2.868 1.00 88.81 92 GLY A C 1
ATOM 693 O O . GLY A 1 92 ? 9.892 -7.274 -1.667 1.00 88.81 92 GLY A O 1
ATOM 694 N N . TYR A 1 93 ? 8.738 -7.401 -3.595 1.00 87.12 93 TYR A N 1
ATOM 695 C CA . TYR A 1 93 ? 7.507 -6.814 -3.071 1.00 87.12 93 TYR A CA 1
ATOM 696 C C . TYR A 1 93 ? 6.922 -7.615 -1.897 1.00 87.12 93 TYR A C 1
ATOM 698 O O . TYR A 1 93 ? 6.616 -7.055 -0.844 1.00 87.12 93 TYR A O 1
ATOM 706 N N . LEU A 1 94 ? 6.805 -8.942 -2.032 1.00 88.25 94 LEU A N 1
ATOM 707 C CA . LEU A 1 94 ? 6.259 -9.801 -0.972 1.00 88.25 94 LEU A CA 1
ATOM 708 C C . LEU A 1 94 ? 7.168 -9.864 0.263 1.00 88.25 94 LEU A C 1
ATOM 710 O O . LEU A 1 94 ? 6.678 -9.839 1.398 1.00 88.25 94 LEU A O 1
ATOM 714 N N . LEU A 1 95 ? 8.486 -9.927 0.059 1.00 90.31 95 LEU A N 1
ATOM 715 C CA . LEU A 1 95 ? 9.464 -9.913 1.147 1.00 90.31 95 LEU A CA 1
ATOM 716 C C . LEU A 1 95 ? 9.432 -8.578 1.890 1.00 90.31 95 LEU A C 1
ATOM 718 O O . LEU A 1 95 ? 9.346 -8.574 3.118 1.00 90.31 95 LEU A O 1
ATOM 722 N N . SER A 1 96 ? 9.428 -7.461 1.159 1.00 88.44 96 SER A N 1
ATOM 723 C CA . SER A 1 96 ? 9.317 -6.122 1.738 1.00 88.44 96 SER A CA 1
ATOM 724 C C . SER A 1 96 ? 8.027 -5.962 2.543 1.00 88.44 96 SER A C 1
ATOM 726 O O . SER A 1 96 ? 8.077 -5.572 3.710 1.00 88.44 96 SER A O 1
ATOM 728 N N . ALA A 1 97 ? 6.878 -6.354 1.978 1.00 87.06 97 ALA A N 1
ATOM 729 C CA . ALA A 1 97 ? 5.592 -6.293 2.670 1.00 87.06 97 ALA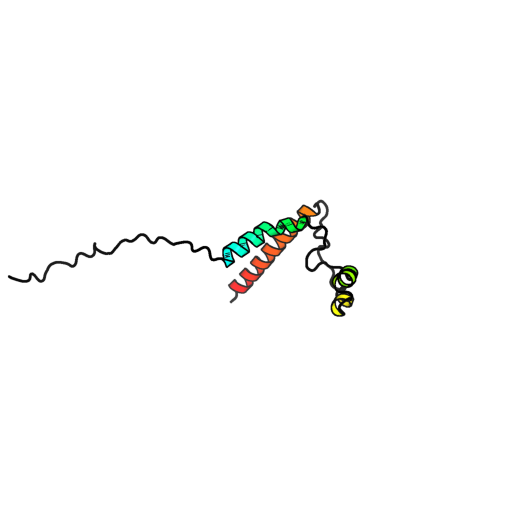 A CA 1
ATOM 730 C C . ALA A 1 97 ? 5.609 -7.101 3.979 1.00 87.06 97 ALA A C 1
ATOM 732 O O . ALA A 1 97 ? 5.188 -6.610 5.029 1.00 87.06 97 ALA A O 1
ATOM 733 N N . THR A 1 98 ? 6.158 -8.317 3.945 1.00 89.88 98 THR A N 1
ATOM 734 C CA . THR A 1 98 ? 6.264 -9.182 5.129 1.00 89.88 98 THR A CA 1
ATOM 735 C C . THR A 1 98 ? 7.173 -8.568 6.197 1.00 89.88 98 THR A C 1
ATOM 737 O O . THR A 1 98 ? 6.815 -8.546 7.377 1.00 89.88 98 THR A O 1
ATOM 740 N N . LEU A 1 99 ? 8.328 -8.031 5.793 1.00 91.50 99 LEU A N 1
ATOM 741 C CA . LEU A 1 99 ? 9.274 -7.363 6.690 1.00 91.50 99 LEU A CA 1
ATOM 742 C C . LEU A 1 99 ? 8.679 -6.094 7.308 1.00 91.50 99 LEU A C 1
ATOM 744 O O . LEU A 1 99 ? 8.807 -5.891 8.515 1.00 91.50 99 LEU A O 1
ATOM 748 N N . GLY A 1 100 ? 7.989 -5.272 6.515 1.00 89.06 100 GLY A N 1
ATOM 749 C CA . GLY A 1 100 ? 7.305 -4.068 6.985 1.00 89.06 100 GLY A CA 1
ATOM 750 C C . GLY A 1 100 ? 6.235 -4.387 8.029 1.00 89.06 100 GLY A C 1
ATOM 751 O O . GLY A 1 100 ? 6.224 -3.789 9.106 1.00 89.06 100 GLY A O 1
ATOM 752 N N . VAL A 1 101 ? 5.391 -5.392 7.767 1.00 90.62 101 VAL A N 1
ATOM 753 C CA . VAL A 1 101 ? 4.391 -5.875 8.734 1.00 90.62 101 VAL A CA 1
ATOM 754 C C . VAL A 1 101 ? 5.072 -6.361 10.016 1.00 90.62 101 VAL A C 1
ATOM 756 O O . VAL A 1 101 ? 4.698 -5.933 11.111 1.00 90.62 101 VAL A O 1
ATOM 759 N N . ALA A 1 102 ? 6.106 -7.200 9.905 1.00 94.44 102 ALA A N 1
ATOM 760 C CA . ALA A 1 102 ? 6.846 -7.702 11.061 1.00 94.44 102 ALA A CA 1
ATOM 761 C C . ALA A 1 102 ? 7.467 -6.567 11.896 1.00 94.44 102 ALA A C 1
ATOM 763 O O . ALA A 1 102 ? 7.386 -6.595 13.128 1.00 94.44 102 ALA A O 1
ATOM 764 N N . LEU A 1 103 ? 8.029 -5.546 11.242 1.00 94.38 103 LEU A N 1
ATOM 765 C CA . LEU A 1 103 ? 8.611 -4.376 11.895 1.00 94.38 103 LEU A CA 1
ATOM 766 C C . LEU A 1 103 ? 7.554 -3.566 12.651 1.00 94.38 103 LEU A C 1
ATOM 768 O O . LEU A 1 103 ? 7.754 -3.266 13.828 1.00 94.38 103 LEU A O 1
ATOM 772 N N . VAL A 1 104 ? 6.413 -3.264 12.022 1.00 93.50 104 VAL A N 1
ATOM 773 C CA . VAL A 1 104 ? 5.307 -2.530 12.661 1.00 93.50 104 VAL A CA 1
ATOM 774 C C . VAL A 1 104 ? 4.804 -3.278 13.894 1.00 93.50 104 VAL A C 1
ATOM 776 O O . VAL A 1 104 ? 4.741 -2.701 14.981 1.00 93.50 104 VAL A O 1
ATOM 779 N N . PHE A 1 105 ? 4.515 -4.578 13.774 1.00 93.69 105 PHE A N 1
ATOM 780 C CA . PHE A 1 105 ? 4.101 -5.393 14.921 1.00 93.69 105 PHE A CA 1
ATOM 781 C C . PHE A 1 105 ? 5.183 -5.459 16.008 1.00 93.69 105 PHE A C 1
ATOM 783 O O . PHE A 1 105 ? 4.858 -5.421 17.198 1.00 93.69 105 PHE A O 1
ATOM 790 N N . GLY A 1 106 ? 6.458 -5.526 15.621 1.00 95.50 106 GLY A N 1
ATOM 791 C CA . GLY A 1 106 ? 7.599 -5.487 16.532 1.00 95.50 106 GLY A CA 1
ATOM 792 C C . GLY A 1 106 ? 7.660 -4.190 17.340 1.00 95.50 106 GLY A C 1
ATOM 793 O O . GLY A 1 106 ? 7.726 -4.237 18.571 1.00 95.50 106 GLY A O 1
ATOM 794 N N . VAL A 1 107 ? 7.561 -3.040 16.668 1.00 95.69 107 VAL A N 1
ATOM 795 C CA . VAL A 1 107 ? 7.550 -1.710 17.297 1.00 95.69 107 VAL A CA 1
ATOM 796 C C . VAL A 1 107 ? 6.333 -1.546 18.203 1.00 95.69 107 VAL A C 1
ATOM 798 O O . VAL A 1 107 ? 6.494 -1.192 19.369 1.00 95.69 107 VAL A O 1
ATOM 801 N N . LEU A 1 108 ? 5.127 -1.871 17.729 1.00 94.69 108 LEU A N 1
ATOM 802 C CA . LEU A 1 108 ? 3.903 -1.780 18.536 1.00 94.69 108 LEU A CA 1
ATOM 803 C C . LEU A 1 108 ? 3.980 -2.665 19.785 1.00 94.69 108 LEU A C 1
ATOM 805 O O . LEU A 1 108 ? 3.597 -2.245 20.879 1.00 94.69 108 LEU A O 1
ATOM 809 N N . ARG A 1 109 ? 4.524 -3.881 19.655 1.00 94.00 109 ARG A N 1
ATOM 810 C CA . ARG A 1 109 ? 4.753 -4.776 20.794 1.00 94.00 109 ARG A CA 1
ATOM 811 C C . ARG A 1 109 ? 5.779 -4.198 21.766 1.00 94.00 109 ARG A C 1
ATOM 813 O O . ARG A 1 109 ? 5.590 -4.358 22.970 1.00 94.00 109 ARG A O 1
ATOM 820 N N . LEU A 1 110 ? 6.846 -3.567 21.275 1.00 95.19 110 LEU A N 1
ATOM 821 C CA . LEU A 1 110 ? 7.868 -2.932 22.110 1.00 95.19 110 LEU A CA 1
ATOM 822 C C . LEU A 1 110 ? 7.301 -1.733 22.880 1.00 95.19 110 LEU A C 1
ATOM 824 O O . LEU A 1 110 ? 7.518 -1.646 24.086 1.00 95.19 110 LEU A O 1
ATOM 828 N N . VAL A 1 111 ? 6.542 -0.862 22.211 1.00 95.31 111 VAL A N 1
ATOM 829 C CA . VAL A 1 111 ? 5.871 0.291 22.832 1.00 95.31 111 VAL A CA 1
ATOM 830 C C . VAL A 1 111 ? 4.879 -0.182 23.894 1.00 95.31 111 VAL A C 1
ATOM 832 O O . VAL A 1 111 ? 4.964 0.254 25.036 1.00 95.31 111 VAL A O 1
ATOM 835 N N . ARG A 1 112 ? 4.019 -1.159 23.569 1.00 91.25 112 ARG A N 1
ATOM 836 C CA . ARG A 1 112 ? 3.064 -1.746 24.525 1.00 91.25 112 ARG A CA 1
ATOM 837 C C . ARG A 1 112 ? 3.740 -2.418 25.722 1.00 91.25 112 ARG A C 1
ATOM 839 O O . ARG A 1 112 ? 3.150 -2.494 26.781 1.00 91.25 112 ARG A O 1
ATOM 846 N N . ARG A 1 113 ? 4.946 -2.970 25.567 1.00 80.38 113 ARG A N 1
ATOM 847 C CA . ARG A 1 113 ? 5.684 -3.585 26.687 1.00 80.38 113 ARG A CA 1
ATOM 848 C C . ARG A 1 113 ? 6.263 -2.560 27.665 1.00 80.38 113 ARG A C 1
ATOM 850 O O . ARG A 1 113 ? 6.709 -2.968 28.731 1.00 80.38 113 ARG A O 1
ATOM 857 N N . ARG A 1 114 ? 6.328 -1.282 27.282 1.00 66.12 114 ARG A N 1
ATOM 858 C CA . ARG A 1 114 ? 6.900 -0.191 28.084 1.00 66.12 114 ARG A CA 1
ATOM 859 C C . ARG A 1 114 ? 5.857 0.768 28.670 1.00 66.12 114 ARG A C 1
ATOM 861 O O . ARG A 1 114 ? 6.262 1.682 29.380 1.00 66.12 114 ARG A O 1
ATOM 868 N N . GLY A 1 115 ? 4.573 0.579 28.369 1.00 53.94 115 GLY A N 1
ATOM 869 C CA . GLY A 1 115 ? 3.446 1.270 29.006 1.00 53.94 115 GLY A CA 1
ATOM 870 C C . GLY A 1 115 ? 2.637 0.292 29.837 1.00 53.94 115 GLY A C 1
ATOM 871 O O . GLY A 1 115 ? 2.131 0.722 30.891 1.00 53.94 115 GLY A O 1
#

Secondary structure (DSSP, 8-state):
----TT----GGGS------------HHHHHHHHHHHHGGGGGG-SSPPTT---HHHHHHHHSS--HHHHHGGGS--TTGGG--TT--HHHHHHHHHHHHHHHHHHHHHHHHT--

Foldseek 3Di:
DDDDPDDPPPPVPPPPDPPDPPPPCDVVNVVVVVVVVCVLVCVVDPDDDVPRDDQVVCCVPVVHGDPCRVPVPPDDDPQPLLDDVPADSSRSVVVVVVVVVVVVVVVVVVVVVVD

Sequence (115 aa):
MRHDPAAPVRLDDADHRPFHPRRRLHPLTLLLEVALALTPVGLLAGGAAWGEWEVAEFQRMVGFVPAGIRTAAHLPAPLADYTAPGVGPVAGYLLSATLGVALVFGVLRLVRRRG

pLDDT: mean 81.47, std 11.61, range [47.44, 95.69]

Radius of gyration: 29.11 Å; chains: 1; bounding box: 67×56×76 Å